Protein AF-A0A831UKQ6-F1 (afdb_monomer_lite)

pLDDT: mean 82.35, std 15.05, range [36.78, 94.25]

Sequence (60 aa):
MQKKHMILELPAQKADLDRIISDDQHDVRHVSFSSTAAEGAIRHFVLVVWHDEEYGDHQF

Foldseek 3Di:
DDKDKDKDKPPVCVVVVVVQVPDPQWAWDDKDKDWDQDPNDIIIMIMTITDGDDPDDDDD

Structure (mmCIF, N/CA/C/O backbone):
data_AF-A0A831UKQ6-F1
#
_entry.id   AF-A0A831UKQ6-F1
#
loop_
_atom_site.group_PDB
_atom_site.id
_atom_site.type_symbol
_atom_site.label_atom_id
_atom_site.label_alt_id
_atom_site.label_comp_id
_atom_site.label_asym_id
_atom_site.label_entity_id
_atom_site.label_seq_id
_atom_site.pdbx_PDB_ins_code
_atom_site.Cartn_x
_atom_site.Cartn_y
_atom_site.Cartn_z
_atom_site.occupancy
_atom_site.B_iso_or_equiv
_atom_site.auth_seq_id
_atom_site.auth_comp_id
_atom_site.auth_asym_id
_atom_site.auth_atom_id
_atom_site.pdbx_PDB_model_num
ATOM 1 N N . MET A 1 1 ? 17.258 6.691 -12.326 1.00 64.75 1 MET A N 1
ATOM 2 C CA . MET A 1 1 ? 16.355 5.892 -11.454 1.00 64.75 1 MET A CA 1
ATOM 3 C C . MET A 1 1 ? 16.173 6.585 -10.111 1.00 64.75 1 MET A C 1
ATOM 5 O O . MET A 1 1 ? 17.127 6.673 -9.337 1.00 64.75 1 MET A O 1
ATOM 9 N N . GLN A 1 2 ? 14.968 7.085 -9.831 1.00 75.69 2 GLN A N 1
ATOM 10 C CA . GLN A 1 2 ? 14.646 7.758 -8.56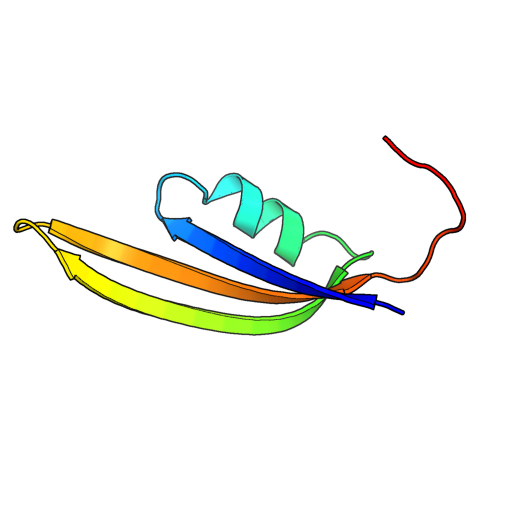9 1.00 75.69 2 GLN A CA 1
ATOM 11 C C . GLN A 1 2 ? 13.869 6.816 -7.644 1.00 75.69 2 GLN A C 1
ATOM 13 O O . GLN A 1 2 ? 12.874 6.218 -8.044 1.00 75.69 2 GLN A O 1
ATOM 18 N N . LYS A 1 3 ? 14.302 6.714 -6.382 1.00 82.31 3 LYS A N 1
ATOM 19 C CA . LYS A 1 3 ? 13.576 5.964 -5.354 1.00 82.31 3 LYS A CA 1
ATOM 20 C C . LYS A 1 3 ? 12.361 6.748 -4.866 1.00 82.31 3 LYS A C 1
ATOM 22 O O . LYS A 1 3 ? 12.509 7.866 -4.369 1.00 82.31 3 LYS A O 1
ATOM 27 N N . LYS A 1 4 ? 11.183 6.136 -4.950 1.00 84.44 4 LYS A N 1
ATOM 28 C CA . LYS A 1 4 ? 9.915 6.670 -4.450 1.00 84.44 4 LYS A CA 1
ATOM 29 C C . LYS A 1 4 ? 9.436 5.870 -3.244 1.00 84.44 4 LYS A C 1
ATOM 31 O O . LYS A 1 4 ? 9.786 4.703 -3.059 1.00 84.44 4 LYS A O 1
ATOM 36 N N . HIS A 1 5 ? 8.666 6.532 -2.394 1.00 88.94 5 HIS A N 1
ATOM 37 C CA . HIS A 1 5 ? 8.001 5.921 -1.255 1.00 88.94 5 HIS A CA 1
ATOM 38 C C . HIS A 1 5 ? 6.623 6.547 -1.092 1.00 88.94 5 HIS A C 1
ATOM 40 O O . HIS A 1 5 ? 6.466 7.756 -1.260 1.00 88.94 5 HIS A O 1
ATOM 46 N N . MET A 1 6 ? 5.639 5.731 -0.737 1.00 89.69 6 MET A N 1
ATOM 47 C CA . MET A 1 6 ? 4.296 6.206 -0.443 1.00 89.69 6 MET A CA 1
ATOM 48 C C . MET A 1 6 ? 3.674 5.381 0.675 1.00 89.69 6 MET A C 1
ATOM 50 O O . MET A 1 6 ? 3.862 4.166 0.739 1.00 89.69 6 MET A O 1
ATOM 54 N N . ILE A 1 7 ? 2.940 6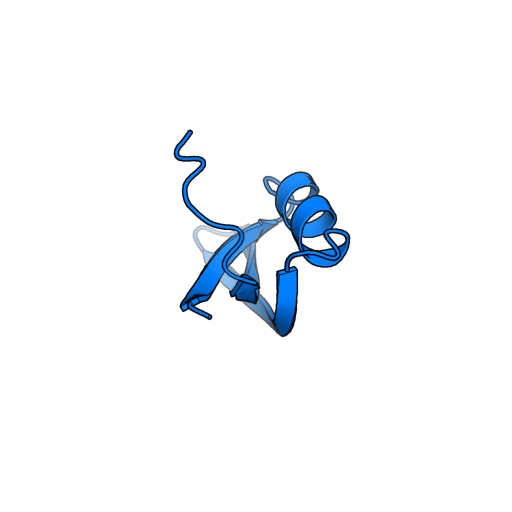.062 1.552 1.00 91.75 7 ILE A N 1
ATOM 55 C CA . ILE A 1 7 ? 2.141 5.447 2.607 1.00 91.75 7 ILE A CA 1
ATOM 56 C C . ILE A 1 7 ? 0.677 5.564 2.194 1.00 91.75 7 ILE A C 1
ATOM 58 O O . ILE A 1 7 ? 0.203 6.664 1.920 1.00 91.75 7 ILE A O 1
ATOM 62 N N . LEU A 1 8 ? -0.014 4.431 2.147 1.00 91.62 8 LEU A N 1
ATOM 63 C CA . LEU A 1 8 ? -1.424 4.324 1.791 1.00 91.62 8 LEU A CA 1
ATOM 64 C C . LEU A 1 8 ? -2.235 3.878 2.995 1.00 91.62 8 LEU A C 1
ATOM 66 O O . LEU A 1 8 ? -1.827 2.955 3.696 1.00 91.62 8 LEU A O 1
ATOM 70 N N . GLU A 1 9 ? -3.396 4.481 3.202 1.00 92.88 9 GLU A N 1
ATOM 71 C CA . GLU A 1 9 ? -4.362 4.065 4.212 1.00 92.88 9 GLU A CA 1
ATOM 72 C C . GLU A 1 9 ? -5.448 3.169 3.604 1.00 92.88 9 GLU A C 1
ATOM 74 O O . GLU A 1 9 ? -6.116 3.524 2.629 1.00 92.88 9 GLU A O 1
ATOM 79 N N . LEU A 1 10 ? -5.653 1.994 4.199 1.00 89.44 10 LEU A N 1
ATOM 80 C CA . LEU A 1 10 ? -6.656 1.030 3.760 1.00 89.44 10 LEU A CA 1
ATOM 81 C C . LEU A 1 10 ? -7.899 1.053 4.666 1.00 89.44 10 LEU A C 1
ATOM 83 O O . LEU A 1 10 ? -7.766 1.192 5.883 1.00 89.44 10 LEU A O 1
ATOM 87 N N . PRO A 1 11 ? -9.108 0.867 4.092 1.00 91.88 11 PRO A N 1
ATOM 88 C CA . PRO A 1 11 ? -9.374 0.489 2.695 1.00 91.88 11 PRO A CA 1
ATOM 89 C C . PRO A 1 11 ? -9.456 1.661 1.702 1.00 91.88 11 PRO A C 1
ATOM 91 O O . PRO A 1 11 ? -9.564 1.414 0.503 1.00 91.88 11 PRO A O 1
ATOM 94 N N . ALA A 1 12 ? -9.409 2.911 2.173 1.00 92.38 12 ALA A N 1
ATOM 95 C CA . ALA A 1 12 ? -9.692 4.100 1.364 1.00 92.38 12 ALA A CA 1
ATOM 96 C C . ALA A 1 12 ? -8.845 4.198 0.080 1.00 92.38 12 ALA A C 1
ATOM 98 O O . ALA A 1 12 ? -9.369 4.567 -0.967 1.00 92.38 12 ALA A O 1
ATOM 99 N N . GLN A 1 13 ? -7.569 3.811 0.139 1.00 93.12 13 GLN A N 1
ATOM 100 C CA . GLN A 1 13 ? -6.619 3.931 -0.973 1.00 93.12 13 GLN A CA 1
ATOM 101 C C . GLN A 1 13 ? -6.258 2.584 -1.618 1.00 93.12 13 GLN A C 1
ATOM 103 O O . GLN A 1 13 ? -5.175 2.411 -2.178 1.00 93.12 13 GLN A O 1
ATOM 108 N N . LYS A 1 14 ? -7.162 1.599 -1.552 1.00 90.06 14 LYS A N 1
ATOM 109 C CA . LYS A 1 14 ? -6.932 0.282 -2.162 1.00 90.06 14 LYS A CA 1
ATOM 110 C C . LYS A 1 14 ? -6.673 0.363 -3.674 1.00 90.06 14 LYS A C 1
ATOM 112 O O . LYS A 1 14 ? -5.800 -0.340 -4.166 1.00 90.06 14 LYS A O 1
ATOM 117 N N . ALA A 1 15 ? -7.398 1.222 -4.391 1.00 91.31 15 ALA A N 1
ATOM 118 C CA . ALA A 1 15 ? -7.227 1.378 -5.836 1.00 91.31 15 ALA A CA 1
ATOM 119 C C . ALA A 1 15 ? -5.833 1.918 -6.210 1.00 91.31 15 ALA A C 1
ATOM 121 O O . ALA A 1 15 ? -5.252 1.470 -7.194 1.00 91.31 15 ALA A O 1
ATOM 122 N N . ASP A 1 16 ? -5.272 2.826 -5.401 1.00 88.12 16 ASP A N 1
ATOM 123 C CA . ASP A 1 16 ? -3.916 3.349 -5.606 1.00 88.12 16 ASP A CA 1
ATOM 124 C C . ASP A 1 16 ? -2.858 2.266 -5.384 1.00 88.12 16 ASP A C 1
ATOM 126 O O . ASP A 1 16 ? -1.904 2.165 -6.155 1.00 88.12 16 ASP A O 1
ATOM 130 N N . LEU A 1 17 ? -3.049 1.431 -4.354 1.00 89.25 17 LEU A N 1
ATOM 131 C CA . LEU A 1 17 ? -2.184 0.281 -4.103 1.00 89.25 17 LEU A CA 1
ATOM 132 C C . LEU A 1 17 ? -2.216 -0.685 -5.287 1.00 89.25 17 LEU A C 1
ATOM 134 O O . LEU A 1 17 ? -1.156 -1.043 -5.793 1.00 89.25 17 LEU A O 1
ATOM 138 N N . ASP A 1 18 ? -3.418 -1.069 -5.727 1.00 89.31 18 ASP A N 1
ATOM 139 C CA . ASP A 1 18 ? -3.619 -2.006 -6.833 1.00 89.31 18 ASP A CA 1
ATOM 140 C C . ASP A 1 18 ? -2.987 -1.464 -8.131 1.00 89.31 18 ASP A C 1
ATOM 142 O O . ASP A 1 18 ? -2.326 -2.217 -8.842 1.00 89.31 18 ASP A O 1
ATOM 146 N N . ARG A 1 19 ? -3.096 -0.152 -8.399 1.00 88.81 19 ARG A N 1
ATOM 147 C CA . ARG A 1 19 ? -2.435 0.498 -9.543 1.00 88.81 19 ARG A CA 1
ATOM 148 C C . ARG A 1 19 ? -0.918 0.345 -9.474 1.00 88.81 19 ARG A C 1
ATOM 150 O O . ARG A 1 19 ? -0.320 -0.098 -10.445 1.00 88.81 19 ARG A O 1
ATOM 157 N N . ILE A 1 20 ? -0.308 0.666 -8.335 1.00 84.94 20 ILE A N 1
ATOM 158 C CA . ILE A 1 20 ? 1.157 0.708 -8.204 1.00 84.94 20 ILE A CA 1
ATOM 159 C C . ILE A 1 20 ? 1.796 -0.669 -8.291 1.00 84.94 20 ILE A C 1
ATOM 161 O O . ILE A 1 20 ? 2.848 -0.810 -8.900 1.00 84.94 20 ILE A O 1
ATOM 165 N N . ILE A 1 21 ? 1.174 -1.687 -7.696 1.00 84.25 21 ILE A N 1
ATOM 166 C CA . ILE A 1 21 ? 1.706 -3.056 -7.752 1.00 84.25 21 ILE A CA 1
ATOM 167 C C . ILE A 1 21 ? 1.542 -3.701 -9.133 1.00 84.25 21 ILE A C 1
ATOM 169 O O . ILE A 1 21 ? 2.181 -4.714 -9.397 1.00 84.25 21 ILE A O 1
ATOM 173 N N . SER A 1 22 ? 0.654 -3.159 -9.973 1.00 85.69 22 SER A N 1
ATOM 174 C CA . SER A 1 22 ? 0.369 -3.663 -11.321 1.00 85.69 22 SER A CA 1
ATOM 175 C C . SER A 1 22 ? 1.088 -2.902 -12.435 1.00 85.69 22 SER A C 1
ATOM 177 O O . SER A 1 22 ? 1.005 -3.311 -13.589 1.00 85.69 22 SER A O 1
ATOM 179 N N . ASP A 1 23 ? 1.725 -1.776 -12.110 1.00 80.19 23 ASP A N 1
ATOM 180 C CA . ASP A 1 23 ? 2.391 -0.923 -13.088 1.00 80.19 23 ASP A CA 1
ATOM 181 C C . ASP A 1 23 ? 3.805 -1.447 -13.353 1.00 80.19 23 ASP A C 1
ATOM 183 O O . ASP A 1 23 ? 4.681 -1.358 -12.493 1.00 80.19 23 ASP A O 1
ATOM 187 N N . ASP A 1 24 ? 4.029 -1.975 -14.557 1.00 74.44 24 ASP A N 1
ATOM 188 C CA . ASP A 1 24 ? 5.328 -2.505 -14.984 1.00 74.44 24 ASP A CA 1
ATOM 189 C C . ASP A 1 24 ? 6.436 -1.426 -15.016 1.00 74.44 24 ASP A C 1
ATOM 191 O O . ASP A 1 24 ? 7.618 -1.768 -15.063 1.00 74.44 24 ASP A O 1
ATOM 195 N N . GLN A 1 25 ? 6.085 -0.130 -14.973 1.00 76.12 25 GLN A N 1
ATOM 196 C CA . GLN A 1 25 ? 7.052 0.974 -14.858 1.00 76.12 25 GLN A CA 1
ATOM 197 C C . GLN A 1 25 ? 7.565 1.173 -13.427 1.00 76.12 25 GLN A C 1
ATOM 199 O O . GLN A 1 25 ? 8.615 1.791 -13.219 1.00 76.12 25 GLN A O 1
ATOM 204 N N . HIS A 1 26 ? 6.825 0.674 -12.435 1.00 77.00 26 HIS A N 1
ATOM 205 C CA . HIS A 1 26 ? 7.213 0.720 -11.038 1.00 77.00 26 HIS A CA 1
ATOM 206 C C . HIS A 1 26 ? 7.934 -0.576 -10.676 1.00 77.00 26 HIS A C 1
ATOM 208 O O . HIS A 1 26 ? 7.339 -1.623 -10.431 1.00 77.00 26 HIS A O 1
ATOM 214 N N . ASP A 1 27 ? 9.250 -0.494 -10.544 1.00 83.88 27 ASP A N 1
ATOM 215 C CA . ASP A 1 27 ? 10.047 -1.585 -9.999 1.00 83.88 27 ASP A CA 1
ATOM 216 C C . ASP A 1 27 ? 9.870 -1.620 -8.469 1.00 83.88 27 ASP A C 1
ATOM 218 O O . ASP A 1 27 ? 10.635 -1.016 -7.703 1.00 83.88 27 ASP A O 1
ATOM 222 N N . VAL A 1 28 ? 8.783 -2.258 -8.017 1.00 84.00 28 VAL A N 1
ATOM 223 C CA . VAL A 1 28 ? 8.413 -2.368 -6.600 1.00 84.00 28 VAL A CA 1
ATOM 224 C C . VAL A 1 28 ? 9.439 -3.221 -5.858 1.00 84.00 28 VAL A C 1
ATOM 226 O O . VAL A 1 28 ? 9.540 -4.434 -6.031 1.00 84.00 28 VAL A O 1
ATOM 229 N N . ARG A 1 29 ? 10.187 -2.581 -4.958 1.00 84.88 29 ARG A N 1
ATOM 230 C CA . ARG A 1 29 ? 11.242 -3.225 -4.163 1.00 84.88 29 ARG A CA 1
ATOM 231 C C . ARG A 1 29 ? 10.756 -3.710 -2.811 1.00 84.88 29 ARG A C 1
ATOM 233 O O . ARG A 1 29 ? 11.320 -4.656 -2.263 1.00 84.88 29 ARG A O 1
ATOM 240 N N . HIS A 1 30 ? 9.765 -3.035 -2.237 1.00 86.88 30 HIS A N 1
ATOM 241 C CA . HIS A 1 30 ? 9.294 -3.357 -0.900 1.00 86.88 30 HIS A CA 1
ATOM 242 C C . HIS A 1 30 ? 7.842 -2.940 -0.687 1.00 86.88 30 HIS A C 1
ATOM 244 O O . HIS A 1 30 ? 7.454 -1.823 -1.026 1.00 86.88 30 HIS A O 1
ATOM 250 N N . VAL A 1 31 ? 7.076 -3.827 -0.055 1.00 90.12 31 VAL A N 1
ATOM 251 C CA . VAL A 1 31 ? 5.725 -3.564 0.443 1.00 90.12 31 VAL A CA 1
ATOM 252 C C . VAL A 1 31 ? 5.688 -3.997 1.904 1.00 90.12 31 VAL A C 1
ATOM 254 O O . VAL A 1 31 ? 6.004 -5.146 2.214 1.00 90.12 31 VAL A O 1
ATOM 257 N N . SER A 1 32 ? 5.325 -3.086 2.803 1.00 93.06 32 SER A N 1
ATOM 258 C CA . SER A 1 32 ? 5.193 -3.366 4.234 1.00 93.06 32 SER A CA 1
ATOM 259 C C . SER A 1 32 ? 3.825 -2.946 4.737 1.00 93.06 32 SER A C 1
ATOM 261 O O . SER A 1 32 ? 3.338 -1.868 4.404 1.00 93.06 32 SER A O 1
ATOM 263 N N . PHE A 1 33 ? 3.223 -3.800 5.557 1.00 93.00 33 PHE A N 1
ATOM 264 C CA . PHE A 1 33 ? 1.913 -3.582 6.150 1.00 93.00 33 PHE A CA 1
ATOM 265 C C . PHE A 1 33 ? 2.087 -3.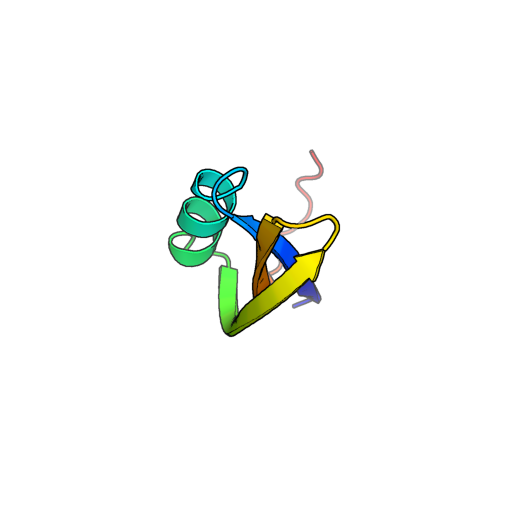244 7.623 1.00 93.00 33 PHE A C 1
ATOM 267 O O . PHE A 1 33 ? 2.778 -3.951 8.359 1.00 93.00 33 PHE A O 1
ATOM 274 N N . SER A 1 34 ? 1.435 -2.180 8.067 1.00 94.25 34 SER A N 1
ATOM 275 C CA . SER A 1 34 ? 1.379 -1.818 9.476 1.00 94.25 34 SER A CA 1
ATOM 276 C C . SER A 1 34 ? -0.049 -1.488 9.877 1.00 94.25 34 SER A C 1
ATOM 278 O O . SER A 1 34 ? -0.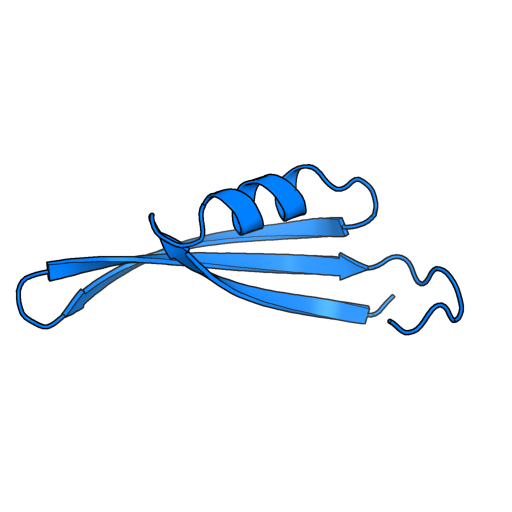936 -1.263 9.052 1.00 94.25 34 SER A O 1
ATOM 280 N N . SER A 1 35 ? -0.325 -1.556 11.170 1.00 94.19 35 SER A N 1
ATOM 281 C CA . SER A 1 35 ? -1.635 -1.214 11.709 1.00 94.19 35 SER A CA 1
ATOM 282 C C . SER A 1 35 ? -1.453 -0.500 13.032 1.00 94.19 35 SER A C 1
ATOM 284 O O . SER A 1 35 ? -0.550 -0.831 13.799 1.00 94.19 35 SER A O 1
ATOM 286 N N . THR A 1 36 ? -2.300 0.487 13.290 1.00 93.12 36 THR A N 1
ATOM 287 C CA . THR A 1 36 ? -2.310 1.220 14.555 1.00 93.12 36 THR A CA 1
ATOM 288 C C . THR A 1 36 ? -3.732 1.324 15.080 1.00 93.12 36 THR A C 1
ATOM 290 O O . THR A 1 36 ? -4.681 1.451 14.304 1.00 93.12 36 THR A O 1
ATOM 293 N N . ALA A 1 37 ? -3.879 1.266 16.399 1.00 92.38 37 ALA A N 1
ATOM 294 C CA . ALA A 1 37 ? -5.134 1.579 17.061 1.00 92.38 37 ALA A CA 1
ATOM 295 C C . ALA A 1 37 ? -5.130 3.074 17.401 1.00 92.38 37 ALA A C 1
ATOM 297 O O . ALA A 1 37 ? -4.312 3.527 18.201 1.00 92.38 37 ALA A O 1
ATOM 298 N N . ALA A 1 38 ? -6.030 3.838 16.789 1.00 84.56 38 ALA A N 1
ATOM 299 C CA . ALA A 1 38 ? -6.206 5.260 17.051 1.00 84.56 38 ALA A CA 1
ATOM 300 C C . ALA A 1 38 ? -7.700 5.553 17.203 1.00 84.56 38 ALA A C 1
ATOM 302 O O . ALA A 1 38 ? -8.505 5.091 16.400 1.00 84.56 38 ALA A O 1
ATOM 303 N N . GLU A 1 39 ? -8.069 6.295 18.249 1.00 85.44 39 GLU A N 1
ATOM 304 C CA . GLU A 1 39 ? -9.450 6.766 18.463 1.00 85.44 39 GLU A CA 1
ATOM 305 C C . GLU A 1 39 ? -10.508 5.641 18.489 1.00 85.44 39 GLU A C 1
ATOM 307 O O . GLU A 1 39 ? -11.644 5.814 18.062 1.00 85.44 39 GLU A O 1
ATOM 312 N N . GLY A 1 40 ? -10.140 4.458 18.994 1.00 90.62 40 GLY A N 1
ATOM 313 C CA . GLY A 1 40 ? -11.043 3.303 19.066 1.00 90.62 40 GLY A CA 1
ATOM 314 C C . GLY A 1 40 ? -11.250 2.564 17.737 1.00 90.62 40 GLY A C 1
ATOM 315 O O . GLY A 1 40 ? -11.998 1.590 17.704 1.00 90.62 40 GLY A O 1
ATOM 316 N N . ALA A 1 41 ? -10.563 2.973 16.668 1.00 87.50 41 ALA A N 1
ATOM 317 C CA . ALA A 1 41 ? -10.548 2.291 15.380 1.00 87.50 41 ALA A CA 1
ATOM 318 C C . ALA A 1 41 ? -9.160 1.701 15.076 1.00 87.50 41 ALA A C 1
ATOM 320 O O . ALA A 1 41 ? -8.125 2.227 15.495 1.00 87.50 41 ALA A O 1
ATOM 321 N N . ILE A 1 42 ? -9.136 0.602 14.320 1.00 91.69 42 ILE A N 1
ATOM 322 C CA . ILE A 1 42 ? -7.903 0.067 13.736 1.00 91.69 42 ILE A CA 1
ATOM 323 C C . ILE A 1 42 ? -7.725 0.717 12.365 1.00 91.69 42 ILE A C 1
ATOM 325 O O . ILE A 1 42 ? -8.597 0.600 11.505 1.00 91.69 42 ILE A O 1
ATOM 329 N N . ARG A 1 43 ? -6.591 1.388 12.164 1.00 91.12 43 ARG A N 1
ATOM 330 C CA . ARG A 1 43 ? -6.187 1.953 10.872 1.00 91.12 43 ARG A CA 1
ATOM 331 C C . ARG A 1 43 ? -5.078 1.098 10.283 1.00 91.12 43 ARG A C 1
ATOM 333 O O . ARG A 1 43 ? -4.121 0.754 10.982 1.00 91.12 43 ARG A O 1
ATOM 340 N N . HIS A 1 44 ? -5.213 0.760 9.009 1.00 93.94 44 HIS A N 1
ATOM 341 C CA . 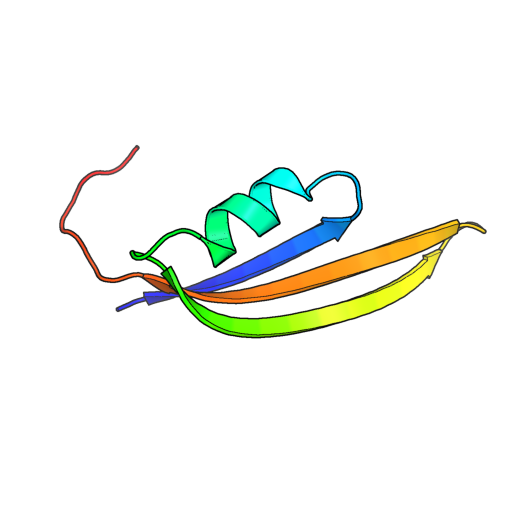HIS A 1 44 ? -4.261 -0.070 8.282 1.00 93.94 44 HIS A CA 1
ATOM 342 C C . HIS A 1 44 ? -3.472 0.790 7.303 1.00 93.94 44 HIS A C 1
ATOM 344 O O . HIS A 1 44 ? -4.064 1.552 6.541 1.00 93.94 44 HIS A O 1
ATOM 350 N N . PH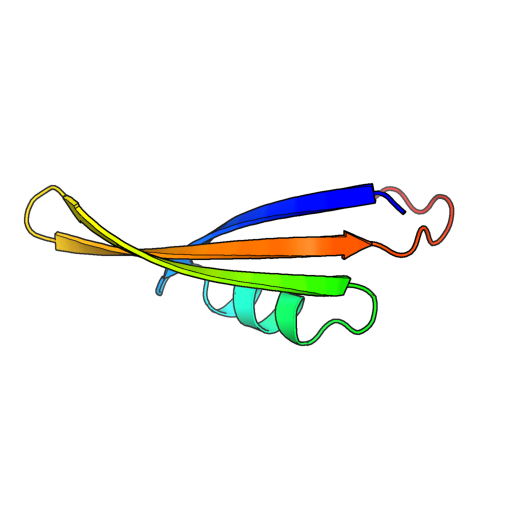E A 1 45 ? -2.151 0.634 7.298 1.00 93.25 45 PHE A N 1
ATOM 351 C CA . PHE A 1 45 ? -1.263 1.355 6.400 1.00 93.25 45 PHE A CA 1
ATOM 352 C C . PHE A 1 45 ? -0.408 0.400 5.580 1.00 93.25 45 PHE A C 1
ATOM 354 O O . PHE A 1 45 ? 0.001 -0.663 6.056 1.00 93.25 45 PHE A O 1
ATOM 361 N N . VAL A 1 46 ? -0.099 0.813 4.357 1.00 93.75 46 VAL A N 1
ATOM 362 C CA . VAL A 1 46 ? 0.835 0.126 3.470 1.00 93.75 46 VAL A CA 1
ATOM 363 C C . VAL A 1 46 ? 1.924 1.100 3.057 1.00 93.75 46 VAL A C 1
ATOM 365 O O . VAL A 1 46 ? 1.633 2.138 2.470 1.00 93.75 46 VAL A O 1
ATOM 368 N N . LEU A 1 47 ? 3.176 0.766 3.358 1.00 92.50 47 LEU A N 1
ATOM 369 C CA . LEU A 1 47 ? 4.342 1.439 2.801 1.00 92.50 47 LEU A CA 1
ATOM 370 C C . LEU A 1 47 ? 4.756 0.704 1.529 1.00 92.50 47 LEU A C 1
ATOM 372 O O . LEU A 1 47 ? 5.151 -0.461 1.596 1.00 92.50 47 LEU A O 1
ATOM 376 N N . VAL A 1 48 ? 4.719 1.399 0.398 1.00 91.12 48 VAL A N 1
ATOM 377 C CA . VAL A 1 48 ? 5.229 0.897 -0.881 1.00 91.12 48 VAL A CA 1
ATOM 378 C C . VAL A 1 48 ? 6.484 1.681 -1.246 1.00 91.12 48 VAL A C 1
ATOM 380 O O . VAL A 1 48 ? 6.496 2.912 -1.190 1.00 91.12 48 VAL A O 1
ATOM 383 N N . VAL A 1 49 ? 7.553 0.968 -1.594 1.00 89.44 49 VAL A N 1
ATOM 384 C CA . VAL A 1 49 ? 8.828 1.530 -2.053 1.00 89.44 49 VAL A CA 1
ATOM 385 C C . VAL A 1 49 ? 9.145 0.941 -3.415 1.00 89.44 49 VAL A C 1
ATOM 387 O O . VAL A 1 49 ? 9.228 -0.281 -3.561 1.00 89.44 49 VAL A O 1
ATOM 390 N N . TRP A 1 50 ? 9.372 1.808 -4.392 1.00 89.12 50 TRP A N 1
ATOM 391 C CA . TRP A 1 50 ? 9.672 1.414 -5.763 1.00 89.12 50 TRP A CA 1
ATOM 392 C C . TRP A 1 50 ? 10.700 2.351 -6.395 1.00 89.12 50 TRP A C 1
ATOM 394 O O . TRP A 1 50 ? 11.023 3.414 -5.846 1.00 89.12 50 TRP A O 1
ATOM 404 N N . HIS A 1 51 ? 11.250 1.929 -7.526 1.00 85.31 51 HIS A N 1
ATOM 405 C CA . HIS A 1 51 ? 12.040 2.777 -8.407 1.00 85.31 51 HIS A CA 1
ATOM 406 C C . HIS A 1 51 ? 11.242 3.043 -9.677 1.00 85.31 51 HIS A C 1
ATOM 408 O O . HIS A 1 51 ? 10.688 2.111 -10.252 1.00 85.31 51 HIS A O 1
ATOM 414 N N . ASP A 1 52 ? 11.206 4.300 -10.108 1.00 78.00 52 ASP A N 1
ATOM 415 C CA . ASP A 1 52 ? 10.717 4.625 -11.445 1.00 78.00 52 ASP A CA 1
ATOM 416 C C . ASP A 1 52 ? 11.877 4.484 -12.433 1.00 78.00 52 ASP A C 1
ATOM 418 O O . ASP A 1 52 ? 12.979 5.026 -12.211 1.00 78.00 52 ASP A O 1
ATOM 422 N N . GLU A 1 53 ? 11.637 3.758 -13.524 1.00 68.31 53 GLU A N 1
ATOM 423 C CA . GLU A 1 53 ? 12.446 3.926 -14.725 1.00 68.31 53 GLU A CA 1
ATOM 424 C C . GLU A 1 53 ? 12.243 5.366 -15.215 1.00 68.31 53 GLU A C 1
ATOM 426 O O . GLU A 1 53 ? 11.117 5.822 -15.397 1.00 68.31 53 GLU A O 1
ATOM 431 N N . GLU A 1 54 ? 13.329 6.130 -15.370 1.00 60.12 54 GLU A N 1
ATOM 432 C CA . GLU A 1 54 ? 13.242 7.468 -15.961 1.00 60.12 54 GLU A CA 1
ATOM 433 C C . GLU A 1 54 ? 12.870 7.318 -17.439 1.00 60.12 54 GLU A C 1
ATOM 435 O O . GLU A 1 54 ? 13.741 7.200 -18.300 1.00 60.12 54 GLU A O 1
ATOM 440 N N . TYR A 1 55 ? 11.575 7.342 -17.741 1.00 51.97 55 TYR A N 1
ATOM 441 C CA . TYR A 1 55 ? 11.117 7.796 -19.044 1.00 51.97 55 TYR A CA 1
ATOM 442 C C . TYR A 1 55 ? 11.225 9.319 -19.051 1.00 51.97 55 TYR A C 1
ATOM 444 O O . TYR A 1 55 ? 10.628 10.001 -18.219 1.00 51.97 55 TYR A O 1
ATOM 452 N N . GLY A 1 56 ? 12.073 9.836 -19.941 1.00 46.84 56 GLY A N 1
ATOM 453 C CA . GLY A 1 56 ? 12.374 11.259 -20.042 1.00 46.84 56 GLY A CA 1
ATOM 454 C C . GLY A 1 56 ? 11.120 12.134 -20.095 1.00 46.84 56 GLY A C 1
ATOM 455 O O . GLY A 1 56 ? 10.149 11.796 -20.764 1.00 46.84 56 GLY A O 1
ATOM 456 N N . ASP A 1 57 ? 11.182 13.251 -19.368 1.00 42.34 57 ASP A N 1
ATOM 457 C CA . ASP A 1 57 ? 10.384 14.472 -19.515 1.00 42.34 57 ASP A CA 1
ATOM 458 C C . ASP A 1 57 ? 8.980 14.325 -20.124 1.00 42.34 57 ASP A C 1
ATOM 460 O O . ASP A 1 57 ? 8.694 14.843 -21.201 1.00 42.34 57 ASP A O 1
ATOM 464 N N . HIS A 1 58 ? 8.047 13.744 -19.375 1.00 42.16 58 HIS A N 1
ATOM 465 C CA . HIS A 1 58 ? 6.636 14.102 -19.521 1.00 42.16 58 HIS A CA 1
ATOM 466 C C . HIS A 1 58 ? 6.058 14.428 -18.143 1.00 42.16 58 HIS A C 1
ATOM 468 O O . HIS A 1 58 ? 5.465 13.595 -17.466 1.00 42.16 58 HIS A O 1
ATOM 474 N N . GLN A 1 59 ? 6.303 15.673 -17.719 1.00 36.81 59 GLN A N 1
ATOM 475 C CA . GLN A 1 59 ? 5.629 16.306 -16.587 1.00 36.81 59 GLN A CA 1
ATOM 476 C C . GLN A 1 59 ? 4.122 16.386 -16.878 1.00 36.81 59 GLN A C 1
ATOM 478 O O . GLN A 1 59 ? 3.724 16.992 -17.875 1.00 36.81 59 GLN A O 1
ATOM 483 N N . PHE A 1 60 ? 3.307 15.807 -15.998 1.00 36.78 60 PHE A N 1
ATOM 484 C CA . PHE A 1 60 ? 1.907 16.176 -15.791 1.00 36.78 60 PHE A CA 1
ATOM 485 C C . PHE A 1 60 ? 1.752 16.680 -14.358 1.00 36.78 60 PHE A C 1
ATOM 487 O O . PHE A 1 60 ? 2.397 16.084 -13.462 1.00 36.78 60 PHE A O 1
#

Secondary structure (DSSP, 8-state):
-EEEEEEEEETTTHHHHHHHHH-TTEEEEEEEEEEEEETTEEEEEEEEEEEE--------

Radius of gyration: 13.69 Å; chains: 1; bounding box: 27×20×39 Å